Protein AF-A0A1G2TRJ8-F1 (afdb_monomer_lite)

Structure (mmCIF, N/CA/C/O backbone):
data_AF-A0A1G2TRJ8-F1
#
_entry.id   AF-A0A1G2TRJ8-F1
#
loop_
_atom_site.group_PDB
_atom_site.id
_atom_site.type_symbol
_atom_site.label_atom_id
_atom_site.label_alt_id
_atom_site.label_comp_id
_atom_site.label_asym_id
_atom_site.label_entity_id
_atom_site.label_seq_id
_atom_site.pdbx_PDB_ins_code
_atom_site.Cartn_x
_atom_site.Cartn_y
_atom_site.Cartn_z
_atom_site.occupancy
_atom_site.B_iso_or_equiv
_atom_site.auth_seq_id
_atom_site.auth_comp_id
_atom_site.auth_asym_id
_atom_site.auth_atom_id
_atom_site.pdbx_PDB_model_num
ATOM 1 N N . MET A 1 1 ? -21.421 -3.211 1.460 1.00 52.50 1 MET A N 1
ATOM 2 C CA . MET A 1 1 ? -20.520 -3.354 2.626 1.00 52.50 1 MET A CA 1
ATOM 3 C C . MET A 1 1 ? -19.338 -4.197 2.166 1.00 52.50 1 MET A C 1
ATOM 5 O O . MET A 1 1 ? -19.580 -5.298 1.696 1.00 52.50 1 MET A O 1
ATOM 9 N N . ILE A 1 2 ? -18.108 -3.675 2.148 1.00 62.84 2 ILE A N 1
ATOM 10 C CA . ILE A 1 2 ? -16.958 -4.465 1.666 1.00 62.84 2 ILE A CA 1
ATOM 11 C C . ILE A 1 2 ? -16.598 -5.504 2.727 1.00 62.84 2 ILE A C 1
ATOM 13 O O . ILE A 1 2 ? -16.490 -5.178 3.908 1.00 62.84 2 ILE A O 1
ATOM 17 N N . ASN A 1 3 ? -16.493 -6.761 2.301 1.00 82.75 3 ASN A N 1
ATOM 18 C CA . ASN A 1 3 ? -16.225 -7.892 3.175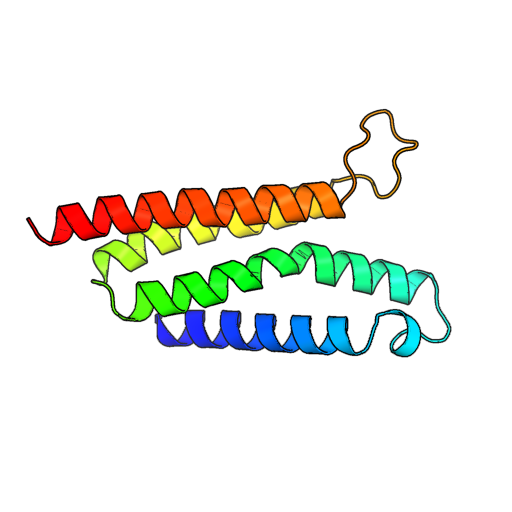 1.00 82.75 3 ASN A CA 1
ATOM 19 C C . ASN A 1 3 ? -14.726 -7.932 3.507 1.00 82.75 3 ASN A C 1
ATOM 21 O O . ASN A 1 3 ? -13.903 -7.980 2.590 1.00 82.75 3 ASN A O 1
ATOM 25 N N . LYS A 1 4 ? -14.373 -7.953 4.800 1.00 81.25 4 LYS A N 1
ATOM 26 C CA . LYS A 1 4 ? -12.977 -7.993 5.278 1.00 81.25 4 LYS A CA 1
ATOM 27 C C . LYS A 1 4 ? -12.166 -9.100 4.601 1.00 81.25 4 LYS A C 1
ATOM 29 O O . LYS A 1 4 ? -11.008 -8.891 4.254 1.00 81.25 4 LYS A O 1
ATOM 34 N N . LYS A 1 5 ? -12.809 -10.251 4.355 1.00 83.75 5 LYS A N 1
ATOM 35 C CA . LYS A 1 5 ? -12.217 -11.403 3.659 1.00 83.75 5 LYS A CA 1
ATOM 36 C C . LYS A 1 5 ? -11.756 -11.052 2.244 1.00 83.75 5 LYS A C 1
ATOM 38 O O . LYS A 1 5 ? -10.658 -11.423 1.856 1.00 83.75 5 LYS A O 1
ATOM 43 N N . ILE A 1 6 ? -12.566 -10.304 1.492 1.00 84.38 6 ILE A N 1
ATOM 44 C CA . ILE A 1 6 ? -12.249 -9.915 0.111 1.00 84.38 6 ILE A CA 1
ATOM 45 C C . ILE A 1 6 ? -11.061 -8.949 0.095 1.00 84.38 6 ILE A C 1
ATOM 47 O O . ILE A 1 6 ? -10.141 -9.128 -0.694 1.00 84.38 6 ILE A O 1
ATOM 51 N N . THR A 1 7 ? -11.033 -7.958 0.992 1.00 83.31 7 THR A N 1
ATOM 52 C CA . THR A 1 7 ? -9.899 -7.021 1.090 1.00 83.31 7 THR A CA 1
ATOM 53 C C . THR A 1 7 ? -8.598 -7.733 1.445 1.00 83.31 7 THR A C 1
ATOM 55 O O . THR A 1 7 ? -7.563 -7.441 0.846 1.00 83.31 7 THR A O 1
ATOM 58 N N . LEU A 1 8 ? -8.652 -8.690 2.371 1.00 86.56 8 LEU A N 1
ATOM 59 C CA . LEU A 1 8 ? -7.493 -9.479 2.778 1.00 86.56 8 LEU A CA 1
ATOM 60 C C . LEU A 1 8 ? -6.989 -10.373 1.642 1.00 86.56 8 LEU A C 1
ATOM 62 O O . LEU A 1 8 ? -5.794 -10.387 1.375 1.00 86.56 8 LEU A O 1
ATOM 66 N N . LEU A 1 9 ? -7.890 -11.057 0.930 1.00 86.81 9 LEU A N 1
ATOM 67 C CA . LEU A 1 9 ? -7.523 -11.890 -0.217 1.00 86.81 9 LEU A CA 1
ATOM 68 C C . LEU A 1 9 ? -6.901 -11.062 -1.342 1.00 86.81 9 LEU A C 1
ATOM 70 O O . LEU A 1 9 ? -5.830 -11.408 -1.825 1.00 86.81 9 LEU A O 1
ATOM 74 N N . ILE A 1 10 ? -7.530 -9.949 -1.729 1.00 86.38 10 ILE A N 1
ATOM 75 C CA . ILE A 1 10 ? -7.021 -9.094 -2.809 1.00 86.38 10 ILE A CA 1
ATOM 76 C C . ILE A 1 10 ? -5.654 -8.518 -2.434 1.00 86.38 10 ILE A C 1
ATOM 78 O O . ILE A 1 10 ? -4.709 -8.633 -3.209 1.00 86.38 10 ILE A O 1
ATOM 82 N N . SER A 1 11 ? -5.529 -7.923 -1.244 1.00 86.69 11 SER A N 1
ATOM 83 C CA . SER A 1 11 ? -4.253 -7.343 -0.809 1.00 86.69 11 SER A CA 1
ATOM 84 C C . SER A 1 11 ? -3.166 -8.405 -0.642 1.00 86.69 11 SER A C 1
ATOM 86 O O . SER A 1 11 ? -2.039 -8.170 -1.060 1.00 86.69 11 SER A O 1
ATOM 88 N N . GLY A 1 12 ? -3.495 -9.585 -0.110 1.00 86.38 12 GLY A N 1
ATOM 89 C CA . GLY A 1 12 ? -2.558 -10.698 0.037 1.00 86.38 12 GLY A CA 1
ATOM 90 C C . GLY A 1 12 ? -2.070 -11.252 -1.302 1.00 86.38 12 GLY A C 1
ATOM 91 O O . GLY A 1 12 ? -0.865 -11.378 -1.500 1.00 86.38 12 GLY A O 1
ATOM 92 N N . VAL A 1 13 ? -2.980 -11.527 -2.243 1.00 90.50 13 VAL A N 1
ATOM 93 C CA . VAL A 1 13 ? -2.627 -12.035 -3.581 1.00 90.50 13 VAL A CA 1
ATOM 94 C C . VAL A 1 13 ? -1.753 -11.033 -4.331 1.00 90.50 13 VAL A C 1
ATOM 96 O O . VAL A 1 13 ? -0.740 -11.427 -4.903 1.00 90.50 13 VAL A O 1
ATOM 99 N N . ILE A 1 14 ? -2.099 -9.741 -4.284 1.00 88.62 14 ILE A N 1
ATOM 100 C CA . ILE A 1 14 ? -1.285 -8.687 -4.904 1.00 88.62 14 ILE A CA 1
ATOM 101 C C . ILE A 1 14 ? 0.109 -8.657 -4.270 1.00 88.62 14 ILE A C 1
ATOM 103 O O . ILE A 1 14 ? 1.096 -8.676 -4.997 1.00 88.62 14 ILE A O 1
ATOM 107 N N . SER A 1 15 ? 0.218 -8.673 -2.940 1.00 88.38 15 SER A N 1
ATOM 108 C CA . SER A 1 15 ? 1.517 -8.672 -2.254 1.00 88.38 15 SER A CA 1
ATOM 109 C C . SER A 1 15 ? 2.388 -9.872 -2.616 1.00 88.38 15 SER A C 1
ATOM 111 O O . SER A 1 15 ? 3.578 -9.702 -2.868 1.00 88.38 15 SER A O 1
ATOM 113 N N . ILE A 1 16 ? 1.810 -11.076 -2.672 1.00 87.19 16 ILE A N 1
ATOM 114 C CA . ILE A 1 16 ? 2.538 -12.293 -3.056 1.00 87.19 16 ILE A CA 1
ATOM 115 C C . ILE A 1 16 ? 3.046 -12.162 -4.491 1.00 87.19 16 ILE A C 1
ATOM 117 O O . ILE A 1 16 ? 4.229 -12.371 -4.740 1.00 87.19 16 ILE A O 1
ATOM 121 N N . LEU A 1 17 ? 2.179 -11.745 -5.416 1.00 87.00 17 LEU A N 1
ATOM 122 C CA . LEU A 1 17 ? 2.539 -11.564 -6.819 1.00 87.00 17 LEU A CA 1
ATOM 123 C C . LEU A 1 17 ? 3.669 -10.534 -6.990 1.00 87.00 17 LEU A C 1
ATOM 125 O O . LEU A 1 17 ? 4.608 -10.772 -7.746 1.00 87.00 17 LEU A O 1
ATOM 129 N N . LEU A 1 18 ? 3.628 -9.426 -6.243 1.00 85.81 18 LEU A N 1
ATOM 130 C CA . LEU A 1 18 ? 4.699 -8.424 -6.240 1.00 85.81 18 LEU A CA 1
ATOM 131 C C . LEU A 1 18 ? 6.025 -8.991 -5.739 1.00 85.81 18 LEU A C 1
ATOM 133 O O . LEU A 1 18 ? 7.060 -8.739 -6.351 1.00 85.81 18 LEU A O 1
ATOM 137 N N . LEU A 1 19 ? 6.003 -9.750 -4.640 1.00 83.56 19 LEU A N 1
ATOM 138 C CA . LEU A 1 19 ? 7.203 -10.371 -4.082 1.00 83.56 19 LEU A CA 1
ATOM 139 C C . LEU A 1 19 ? 7.800 -11.394 -5.051 1.00 83.56 19 LEU A C 1
ATOM 141 O O . LEU A 1 19 ? 9.012 -11.399 -5.242 1.00 83.56 19 LEU A O 1
ATOM 145 N N . SER A 1 20 ? 6.965 -12.199 -5.714 1.00 84.12 20 SER A N 1
ATOM 146 C CA . SER A 1 20 ? 7.409 -13.157 -6.730 1.00 84.12 20 SER A CA 1
ATOM 147 C C . SER A 1 20 ? 8.064 -12.470 -7.929 1.00 84.12 20 SER A C 1
ATOM 149 O O . SER A 1 20 ? 9.144 -12.880 -8.345 1.00 84.12 20 SER A O 1
ATOM 151 N N . ILE A 1 21 ? 7.461 -11.400 -8.461 1.00 82.06 21 ILE A N 1
ATOM 152 C CA . ILE A 1 21 ? 8.036 -10.652 -9.593 1.00 82.06 21 ILE A CA 1
ATOM 153 C C . ILE A 1 21 ? 9.341 -9.959 -9.184 1.00 82.06 21 ILE A C 1
ATOM 155 O O . ILE A 1 21 ? 10.298 -9.946 -9.953 1.00 82.06 21 ILE A O 1
ATOM 159 N N . ASN A 1 22 ? 9.401 -9.402 -7.972 1.00 79.88 22 ASN A N 1
ATOM 160 C CA . ASN A 1 22 ? 10.614 -8.763 -7.466 1.00 79.88 22 ASN A CA 1
ATOM 161 C C . ASN A 1 22 ? 11.750 -9.782 -7.268 1.00 79.88 22 ASN A C 1
ATOM 163 O O . ASN A 1 22 ? 12.894 -9.495 -7.602 1.00 79.88 22 ASN A O 1
ATOM 167 N N . TYR A 1 23 ? 11.427 -10.991 -6.796 1.00 80.56 23 TYR A N 1
ATOM 168 C CA . TYR A 1 23 ? 12.392 -12.080 -6.630 1.00 80.56 23 TYR A CA 1
ATOM 169 C C . TYR A 1 23 ? 12.959 -12.584 -7.963 1.00 80.56 23 TYR A C 1
ATOM 171 O O . TYR A 1 23 ? 14.162 -12.792 -8.072 1.00 80.56 23 TYR A O 1
ATOM 179 N N . LEU A 1 24 ? 12.108 -12.742 -8.983 1.00 80.19 24 LEU A N 1
ATOM 180 C CA . LEU A 1 24 ? 12.529 -13.141 -10.333 1.00 80.19 24 LEU A CA 1
ATOM 181 C C . LEU A 1 24 ? 13.357 -12.056 -11.042 1.00 80.19 24 LEU A C 1
ATOM 183 O O . LEU A 1 24 ? 14.095 -12.346 -11.976 1.00 80.19 24 LEU A O 1
ATOM 187 N N . GLY A 1 25 ? 13.240 -10.803 -10.602 1.00 67.12 25 GLY A N 1
ATOM 188 C CA . GLY A 1 25 ? 13.928 -9.671 -11.200 1.00 67.12 25 GLY A CA 1
ATOM 189 C C . GLY A 1 25 ? 13.261 -9.181 -12.490 1.00 67.12 25 GLY A C 1
ATOM 190 O O . GLY A 1 25 ? 12.822 -9.934 -13.364 1.00 67.12 25 GLY A O 1
ATOM 191 N N . THR A 1 26 ? 13.214 -7.858 -12.648 1.00 65.62 26 THR A N 1
ATOM 192 C CA . THR A 1 26 ? 12.641 -7.205 -13.838 1.00 65.62 26 THR A CA 1
ATOM 193 C C . THR A 1 26 ? 13.449 -7.463 -15.113 1.00 65.62 26 THR A C 1
ATOM 195 O O . THR A 1 26 ? 12.933 -7.277 -16.210 1.00 65.62 26 THR A O 1
ATOM 198 N N . TYR A 1 27 ? 14.718 -7.862 -14.981 1.00 57.88 27 TYR A N 1
ATOM 199 C CA . TYR A 1 27 ? 15.622 -8.078 -16.111 1.00 57.88 27 TYR A CA 1
ATOM 200 C C . TYR A 1 27 ? 15.396 -9.438 -16.783 1.00 57.88 27 TYR A C 1
ATOM 202 O O . TYR A 1 27 ? 15.359 -9.513 -18.007 1.00 57.88 27 TYR A O 1
ATOM 210 N N . GLU A 1 28 ? 15.158 -10.496 -16.001 1.00 63.25 28 GLU A N 1
ATOM 211 C CA . GLU A 1 28 ? 14.847 -11.820 -16.558 1.00 63.25 28 GLU A CA 1
ATOM 212 C C . GLU A 1 28 ? 13.442 -11.869 -17.168 1.00 63.25 28 GLU A C 1
ATOM 214 O O . GLU A 1 28 ? 13.216 -12.521 -18.184 1.00 63.25 28 GLU A O 1
ATOM 219 N N . THR A 1 29 ? 12.501 -11.120 -16.587 1.00 64.19 29 THR A N 1
ATOM 220 C CA . THR A 1 29 ? 11.112 -11.048 -17.068 1.00 64.19 29 THR A CA 1
ATOM 221 C C . THR A 1 29 ? 10.933 -10.152 -18.300 1.00 64.19 29 THR A C 1
ATOM 223 O O . THR A 1 29 ? 10.052 -10.416 -19.116 1.00 64.19 29 THR A O 1
ATOM 226 N N . CYS A 1 30 ? 11.777 -9.130 -18.488 1.00 71.56 30 CYS A N 1
ATOM 227 C CA . CYS A 1 30 ? 11.777 -8.244 -19.660 1.00 71.56 30 CYS A CA 1
ATOM 228 C C . CYS A 1 30 ? 13.118 -8.332 -20.415 1.00 71.56 30 CYS A C 1
ATOM 230 O O . CYS A 1 30 ? 13.833 -7.341 -20.545 1.00 71.56 30 CYS A O 1
ATOM 232 N N . TYR A 1 31 ? 13.436 -9.511 -20.953 1.00 61.53 31 TYR A N 1
ATOM 233 C CA . TYR A 1 31 ? 14.730 -9.845 -21.572 1.00 61.53 31 TYR A CA 1
ATOM 234 C C . TYR A 1 31 ? 15.167 -8.937 -22.751 1.00 61.53 31 TYR A C 1
ATOM 236 O O . TYR A 1 31 ? 16.342 -8.923 -23.102 1.00 61.53 31 TYR A O 1
ATOM 244 N N . PHE A 1 32 ? 14.254 -8.184 -23.391 1.00 59.91 32 PHE A N 1
ATOM 245 C CA . PHE A 1 32 ? 14.535 -7.504 -24.675 1.00 59.91 32 PHE A CA 1
ATOM 246 C C . PHE A 1 32 ? 13.970 -6.085 -24.860 1.00 59.91 32 PHE A C 1
ATOM 248 O O . PHE A 1 32 ? 14.147 -5.498 -25.926 1.00 59.91 32 PHE A O 1
ATOM 255 N N . SER A 1 33 ? 13.281 -5.500 -23.875 1.00 74.44 33 SER A N 1
ATOM 256 C CA . SER A 1 33 ? 12.631 -4.192 -24.063 1.00 74.44 33 SER A CA 1
ATOM 257 C C . SER A 1 33 ? 12.834 -3.269 -22.870 1.00 74.44 33 SER A C 1
ATOM 259 O O . SER A 1 33 ? 12.280 -3.493 -21.793 1.00 74.44 33 SER A O 1
ATOM 261 N N . GLY A 1 34 ? 13.577 -2.179 -23.090 1.00 72.19 34 GLY A N 1
ATOM 262 C CA . GLY A 1 34 ? 13.733 -1.108 -22.102 1.00 72.19 34 GLY A CA 1
ATOM 263 C C . GLY A 1 34 ? 12.381 -0.542 -21.658 1.00 72.19 34 GLY A C 1
ATOM 264 O O . GLY A 1 34 ? 12.162 -0.335 -20.472 1.00 72.19 34 GLY A O 1
ATOM 265 N N . ILE A 1 35 ? 11.418 -0.414 -22.575 1.00 79.75 35 ILE A N 1
ATOM 266 C CA . ILE A 1 35 ? 10.059 0.059 -22.265 1.00 79.75 35 ILE A CA 1
ATOM 267 C C . ILE A 1 35 ? 9.322 -0.928 -21.342 1.00 79.75 35 ILE A C 1
ATOM 269 O O . ILE A 1 35 ? 8.661 -0.505 -20.394 1.00 79.75 35 ILE A O 1
ATOM 273 N N . CYS A 1 36 ? 9.462 -2.240 -21.573 1.00 81.44 36 CYS A N 1
ATOM 274 C CA . CYS A 1 36 ? 8.886 -3.278 -20.707 1.00 81.44 36 CYS A CA 1
ATOM 275 C C . CYS A 1 36 ? 9.416 -3.157 -19.276 1.00 81.44 36 CYS A C 1
ATOM 277 O O . CYS A 1 36 ? 8.630 -3.054 -18.332 1.00 81.44 36 CYS A O 1
ATOM 279 N N . ALA A 1 37 ? 10.743 -3.090 -19.124 1.00 77.62 37 ALA A N 1
ATOM 280 C CA . ALA A 1 37 ? 11.383 -2.966 -17.818 1.00 77.62 37 ALA A CA 1
ATOM 281 C C . ALA A 1 37 ? 10.930 -1.692 -17.085 1.00 77.62 37 ALA A C 1
ATOM 283 O O . ALA A 1 37 ? 10.686 -1.705 -15.880 1.00 77.62 37 ALA A O 1
ATOM 284 N N . GLU A 1 38 ? 10.748 -0.593 -17.816 1.00 77.19 38 GLU A N 1
ATOM 285 C CA . GLU A 1 38 ? 10.307 0.685 -17.267 1.00 77.19 38 GLU A CA 1
ATOM 286 C C . GLU A 1 38 ? 8.840 0.710 -16.813 1.00 77.19 38 GLU A C 1
ATOM 288 O O . GLU A 1 38 ? 8.529 1.257 -15.746 1.00 77.19 38 GLU A O 1
ATOM 293 N N . ILE A 1 39 ? 7.936 0.134 -17.609 1.00 81.56 39 ILE A N 1
ATOM 294 C CA . ILE A 1 39 ? 6.517 0.006 -17.257 1.00 81.56 39 ILE A CA 1
ATOM 295 C C . ILE A 1 39 ? 6.385 -0.909 -16.043 1.00 81.56 39 ILE A C 1
ATOM 297 O O . ILE A 1 39 ? 5.739 -0.536 -15.061 1.00 81.56 39 ILE A O 1
ATOM 301 N N . LEU A 1 40 ? 7.056 -2.063 -16.069 1.00 83.31 40 LEU A N 1
ATOM 302 C CA . LEU A 1 40 ? 7.027 -3.028 -14.978 1.00 83.31 40 LEU A CA 1
ATOM 303 C C . LEU A 1 40 ?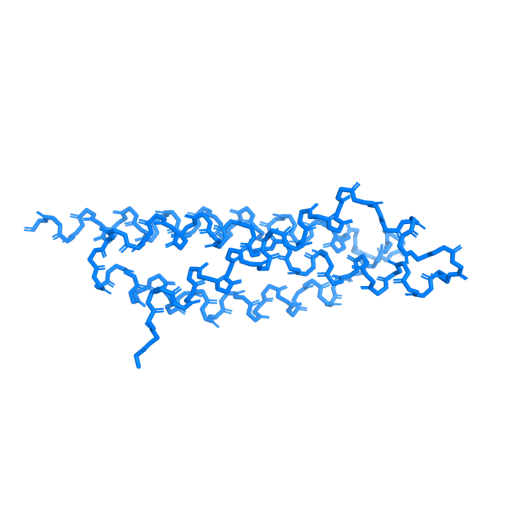 7.582 -2.422 -13.683 1.00 83.31 40 LEU A C 1
ATOM 305 O O . LEU A 1 40 ? 6.935 -2.508 -12.642 1.00 83.31 40 LEU A O 1
ATOM 309 N N . ALA A 1 41 ? 8.714 -1.713 -13.744 1.00 78.81 41 ALA A N 1
ATOM 310 C CA . ALA A 1 41 ? 9.271 -1.014 -12.587 1.00 78.81 41 ALA A CA 1
ATOM 311 C C . ALA A 1 41 ? 8.319 0.058 -12.031 1.00 78.81 41 ALA A C 1
ATOM 313 O O . ALA A 1 41 ? 8.223 0.231 -10.815 1.00 78.81 41 ALA A O 1
ATOM 314 N N . THR A 1 42 ? 7.592 0.770 -12.899 1.00 81.69 42 THR A N 1
ATOM 315 C CA . THR A 1 42 ? 6.598 1.761 -12.464 1.00 81.69 42 THR A CA 1
ATOM 316 C C . THR A 1 42 ? 5.427 1.083 -11.753 1.00 81.69 42 THR A C 1
ATOM 318 O O . THR A 1 42 ? 5.072 1.496 -10.652 1.00 81.69 42 THR A O 1
ATOM 321 N N . ILE A 1 43 ? 4.883 0.005 -12.325 1.00 83.62 43 ILE A N 1
ATOM 322 C CA . ILE A 1 43 ? 3.789 -0.776 -11.730 1.00 83.62 43 ILE A CA 1
ATOM 323 C C . ILE A 1 43 ? 4.202 -1.335 -10.364 1.00 83.62 43 ILE A C 1
ATOM 325 O O . ILE A 1 43 ? 3.480 -1.152 -9.385 1.00 83.62 43 ILE A O 1
ATOM 329 N N . LEU A 1 44 ? 5.383 -1.954 -10.271 1.00 84.06 44 LEU A N 1
ATOM 330 C CA . LEU A 1 44 ? 5.903 -2.512 -9.021 1.00 84.06 44 LEU A CA 1
ATOM 331 C C . LEU A 1 44 ? 6.044 -1.441 -7.933 1.00 84.06 44 LEU A C 1
ATOM 333 O O . LEU A 1 44 ? 5.616 -1.651 -6.798 1.00 84.06 44 LEU A O 1
ATOM 337 N N . ARG A 1 45 ? 6.587 -0.265 -8.278 1.00 83.56 45 ARG A N 1
ATOM 338 C CA . ARG A 1 45 ? 6.717 0.860 -7.339 1.00 83.56 45 ARG A CA 1
ATOM 339 C C . ARG A 1 45 ? 5.357 1.387 -6.894 1.00 83.56 45 ARG A C 1
ATOM 341 O O . ARG A 1 45 ? 5.182 1.662 -5.713 1.00 83.56 45 ARG A O 1
ATOM 348 N N . THR A 1 46 ? 4.388 1.515 -7.794 1.00 84.38 46 THR A N 1
ATOM 349 C CA . THR A 1 46 ? 3.035 1.976 -7.449 1.00 84.38 46 THR A CA 1
ATOM 350 C C . THR A 1 46 ? 2.307 0.988 -6.539 1.00 84.38 46 THR A C 1
ATOM 352 O O . THR A 1 46 ? 1.600 1.396 -5.618 1.00 84.38 46 THR A O 1
ATOM 355 N N . LEU A 1 47 ? 2.492 -0.311 -6.766 1.00 86.06 47 LEU A N 1
ATOM 356 C CA . LEU A 1 47 ? 1.810 -1.359 -6.014 1.00 86.06 47 LEU A CA 1
ATOM 357 C C . LEU A 1 47 ? 2.501 -1.722 -4.691 1.00 86.06 47 LEU A C 1
ATOM 359 O O . LEU A 1 47 ? 1.934 -2.468 -3.897 1.00 86.06 47 LEU A O 1
ATOM 363 N N . TYR A 1 48 ? 3.672 -1.162 -4.388 1.00 83.50 48 TYR A N 1
ATOM 364 C CA . TYR A 1 48 ? 4.414 -1.464 -3.159 1.00 83.50 48 T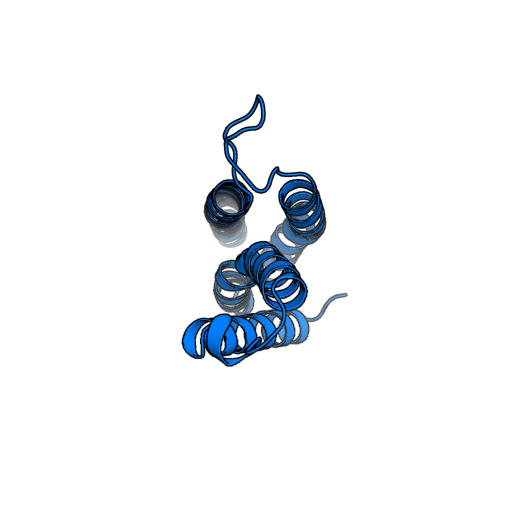YR A CA 1
ATOM 365 C C . TYR A 1 48 ? 3.610 -1.196 -1.872 1.00 83.50 48 TYR A C 1
ATOM 367 O O . TYR A 1 48 ? 3.759 -1.909 -0.880 1.00 83.50 48 TYR A O 1
ATOM 375 N N . ILE A 1 49 ? 2.677 -0.236 -1.909 1.00 85.00 49 ILE A N 1
ATOM 376 C CA . ILE A 1 49 ? 1.765 0.075 -0.798 1.00 85.00 49 ILE A CA 1
ATOM 377 C C . ILE A 1 49 ? 0.827 -1.090 -0.427 1.00 85.00 49 ILE A C 1
ATOM 379 O O . ILE A 1 49 ? 0.306 -1.138 0.688 1.00 85.00 49 ILE A O 1
ATOM 383 N N . PHE A 1 50 ? 0.629 -2.064 -1.321 1.00 85.94 50 PHE A N 1
ATOM 384 C CA . PHE A 1 50 ? -0.196 -3.237 -1.034 1.00 85.94 50 PHE A CA 1
ATOM 385 C C . PHE A 1 50 ? 0.457 -4.192 -0.025 1.00 85.94 50 PHE A C 1
ATOM 387 O O . PHE A 1 50 ? -0.263 -4.868 0.711 1.00 85.94 50 PHE A O 1
ATOM 394 N N . ILE A 1 51 ? 1.789 -4.176 0.106 1.00 85.69 51 ILE A N 1
ATOM 395 C CA . ILE A 1 51 ? 2.510 -4.978 1.105 1.00 85.69 51 ILE A CA 1
ATOM 396 C C . ILE A 1 51 ? 2.082 -4.589 2.531 1.00 85.69 51 ILE A C 1
ATOM 398 O O . ILE A 1 51 ? 1.484 -5.429 3.213 1.00 85.69 51 ILE A O 1
ATOM 402 N N . PRO A 1 52 ? 2.275 -3.337 3.002 1.00 85.31 52 PRO A N 1
ATOM 403 C CA . PRO A 1 52 ? 1.804 -2.939 4.327 1.00 85.31 52 PRO A CA 1
ATOM 404 C C . PRO A 1 52 ? 0.276 -3.003 4.445 1.00 85.31 52 PRO A C 1
ATOM 406 O O . PRO A 1 52 ? -0.234 -3.332 5.516 1.00 85.31 52 PRO A O 1
ATOM 409 N N . LEU A 1 53 ? -0.470 -2.765 3.358 1.00 88.25 53 LEU A N 1
ATOM 410 C CA . LEU A 1 53 ? -1.927 -2.932 3.342 1.00 88.25 53 LEU A CA 1
ATOM 411 C C . LEU A 1 53 ? -2.345 -4.365 3.685 1.00 88.25 53 LEU A C 1
ATOM 413 O O . LEU A 1 53 ? -3.284 -4.543 4.455 1.00 88.25 53 LEU A O 1
ATOM 417 N N . SER A 1 54 ? -1.657 -5.376 3.150 1.00 88.06 54 SER A N 1
ATOM 418 C CA . SER A 1 54 ? -1.973 -6.783 3.415 1.00 88.06 54 SER A CA 1
ATOM 419 C C . SER A 1 54 ? -1.745 -7.159 4.881 1.00 88.06 54 SER A C 1
ATOM 421 O O . SER A 1 54 ? -2.618 -7.764 5.505 1.00 88.06 54 SER A O 1
ATOM 423 N N . ILE A 1 55 ? -0.642 -6.691 5.475 1.00 87.50 55 ILE A N 1
ATOM 424 C CA . ILE A 1 55 ? -0.322 -6.898 6.896 1.00 87.50 55 ILE A CA 1
ATOM 425 C C . ILE A 1 55 ? -1.372 -6.219 7.786 1.00 87.50 55 ILE A C 1
ATOM 427 O O . ILE A 1 55 ? -1.915 -6.831 8.705 1.00 87.50 55 ILE A O 1
ATOM 431 N N . LEU A 1 56 ? -1.714 -4.962 7.495 1.00 88.00 56 LEU A N 1
ATOM 432 C CA . LEU A 1 56 ? -2.715 -4.211 8.257 1.00 88.00 56 LEU A CA 1
ATOM 433 C C . LEU A 1 56 ? -4.136 -4.757 8.055 1.00 88.00 56 LEU A C 1
ATOM 435 O O . LEU A 1 56 ? -4.948 -4.730 8.982 1.00 88.00 56 LEU A O 1
ATOM 439 N N . SER A 1 57 ? -4.442 -5.299 6.874 1.00 86.00 57 SER A N 1
ATOM 440 C CA . SER A 1 57 ? -5.705 -5.991 6.615 1.00 86.00 57 SER A CA 1
ATOM 441 C C . SER A 1 57 ? -5.807 -7.282 7.425 1.00 86.00 57 SER A C 1
ATOM 443 O O . SER A 1 57 ? -6.892 -7.599 7.906 1.00 86.00 57 SER A O 1
ATOM 445 N N . LEU A 1 58 ? -4.701 -8.013 7.604 1.00 86.94 58 LEU A N 1
ATOM 446 C CA . LEU A 1 58 ? -4.638 -9.187 8.476 1.00 86.94 58 LEU A CA 1
ATOM 447 C C . LEU A 1 58 ? -4.856 -8.792 9.943 1.00 86.94 58 LEU A C 1
ATOM 449 O O . LEU A 1 58 ? -5.660 -9.404 10.641 1.00 86.94 58 LEU A O 1
ATOM 453 N N . LEU A 1 59 ? -4.208 -7.713 10.389 1.00 85.31 59 LEU A N 1
ATOM 454 C CA . LEU A 1 59 ? -4.344 -7.199 11.752 1.00 85.31 59 LEU A CA 1
ATOM 455 C C . LEU A 1 59 ? -5.780 -6.737 12.058 1.00 85.31 59 LEU A C 1
ATOM 457 O O . LEU A 1 59 ? -6.336 -7.053 13.109 1.00 85.31 59 LEU A O 1
ATOM 461 N N . THR A 1 60 ? -6.404 -6.007 11.132 1.00 84.00 60 THR A N 1
ATOM 462 C CA . THR A 1 60 ? -7.768 -5.473 11.296 1.00 84.00 60 THR A CA 1
ATOM 463 C C . THR A 1 60 ? -8.864 -6.515 11.073 1.00 84.00 60 THR A C 1
ATOM 465 O O . THR A 1 60 ? -10.016 -6.267 11.440 1.00 84.00 60 THR A O 1
ATOM 468 N N . TYR A 1 61 ? -8.533 -7.691 10.527 1.00 82.31 61 TYR A N 1
ATOM 469 C CA . TYR A 1 61 ? -9.482 -8.789 10.334 1.00 82.31 61 TYR A CA 1
ATOM 470 C C . TYR A 1 61 ? -10.103 -9.246 11.662 1.00 82.31 61 TYR A C 1
ATOM 472 O O . TYR A 1 61 ? -11.325 -9.371 11.755 1.00 82.31 61 TYR A O 1
ATOM 480 N N . ASN A 1 62 ? -9.274 -9.381 12.703 1.00 81.75 62 ASN A N 1
ATOM 481 C CA . ASN A 1 62 ? -9.689 -9.793 14.048 1.00 81.75 62 ASN A CA 1
ATOM 482 C C . ASN A 1 62 ? -10.255 -8.644 14.905 1.00 81.75 62 ASN A C 1
ATOM 484 O O . ASN A 1 62 ? -10.597 -8.851 16.067 1.00 81.75 62 ASN A O 1
ATOM 488 N N . MET A 1 63 ? -10.345 -7.424 14.369 1.00 82.75 63 MET A N 1
ATOM 489 C CA . MET A 1 63 ? -10.828 -6.253 15.107 1.00 82.75 63 MET A CA 1
ATOM 490 C C . MET A 1 63 ? -12.319 -5.995 14.888 1.00 82.75 63 MET A C 1
ATO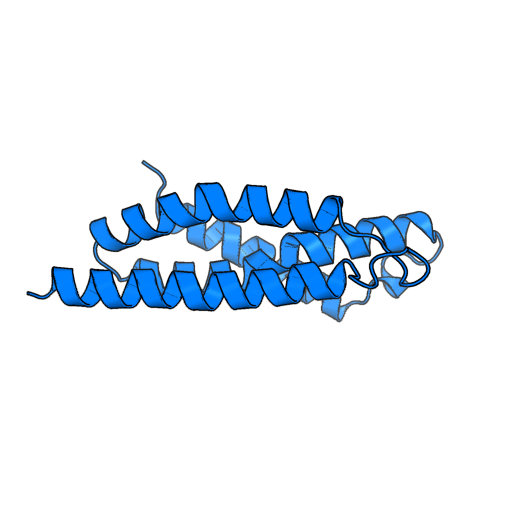M 492 O O . MET A 1 63 ? -12.903 -6.404 13.879 1.00 82.75 63 MET A O 1
ATOM 496 N N . ALA A 1 64 ? -12.925 -5.243 15.812 1.00 84.56 64 ALA A N 1
ATOM 497 C CA . ALA A 1 64 ? -14.320 -4.827 15.724 1.00 84.56 64 ALA A CA 1
ATOM 498 C C . ALA A 1 64 ? -14.619 -4.123 14.386 1.00 84.56 64 ALA A C 1
ATOM 500 O O . ALA A 1 64 ? -13.819 -3.330 13.880 1.00 84.56 64 ALA A O 1
ATOM 501 N N . ASP A 1 65 ? -15.802 -4.372 13.817 1.00 84.3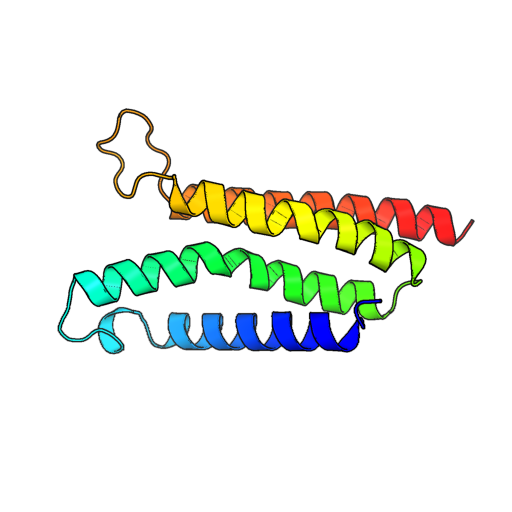1 65 ASP A N 1
ATOM 502 C CA . ASP A 1 65 ? -16.198 -3.838 12.503 1.00 84.31 65 ASP A CA 1
ATOM 503 C C . ASP A 1 65 ? -16.155 -2.310 12.422 1.00 84.31 65 ASP A C 1
ATOM 505 O O . ASP A 1 65 ? -15.966 -1.740 11.347 1.00 84.31 65 ASP A O 1
ATOM 509 N N . GLN A 1 66 ? -16.331 -1.626 13.552 1.00 84.44 66 GLN A N 1
ATOM 510 C CA . GLN A 1 66 ? -16.223 -0.171 13.627 1.00 84.44 66 GLN A CA 1
ATOM 511 C C . GLN A 1 66 ? -14.797 0.316 13.330 1.00 84.44 66 GLN A C 1
ATOM 513 O O . GLN A 1 66 ? -14.633 1.228 12.519 1.00 84.44 66 GLN A O 1
ATOM 518 N N . VAL A 1 67 ? -13.776 -0.330 13.908 1.00 85.62 67 VAL A N 1
ATOM 519 C CA . VAL A 1 67 ? -12.358 0.005 13.681 1.00 85.62 67 VAL A CA 1
ATOM 520 C C . VAL A 1 67 ? -12.002 -0.219 12.214 1.00 85.62 67 VAL A C 1
ATOM 522 O O . VAL A 1 67 ? -11.486 0.686 11.557 1.00 85.62 67 VAL A O 1
ATOM 525 N N . TYR A 1 68 ? -12.376 -1.381 11.668 1.00 87.38 68 TYR A N 1
ATOM 526 C CA . TYR A 1 68 ? -12.142 -1.704 10.261 1.00 87.38 68 TYR A CA 1
ATOM 527 C C . TYR A 1 68 ? -12.822 -0.705 9.317 1.00 87.38 68 TYR A C 1
ATOM 529 O O . TYR A 1 68 ? -12.198 -0.248 8.368 1.00 87.38 68 TYR A O 1
ATOM 537 N N . ARG A 1 69 ? -14.075 -0.302 9.574 1.00 88.00 69 ARG A N 1
ATOM 538 C CA . ARG A 1 69 ? -14.782 0.669 8.718 1.00 88.00 69 ARG A CA 1
ATOM 539 C C . ARG A 1 69 ? -14.103 2.037 8.680 1.00 88.00 69 ARG A C 1
ATOM 541 O O . ARG A 1 69 ? -14.062 2.653 7.616 1.00 88.00 69 ARG A O 1
ATOM 548 N N . ILE A 1 70 ? -13.594 2.520 9.812 1.00 89.31 70 ILE A N 1
ATOM 549 C CA . ILE A 1 70 ? -12.893 3.811 9.888 1.00 89.31 70 ILE A CA 1
ATOM 550 C C . ILE A 1 70 ? -11.562 3.726 9.140 1.00 89.31 70 ILE A C 1
ATOM 552 O O . ILE A 1 70 ? -11.290 4.556 8.275 1.00 89.31 70 ILE A O 1
ATOM 556 N N . TRP A 1 71 ? -10.781 2.682 9.412 1.00 91.50 71 TRP A N 1
ATOM 557 C CA . TRP A 1 71 ? -9.525 2.426 8.713 1.00 91.50 71 TRP A CA 1
ATOM 558 C C . TRP A 1 71 ? -9.735 2.253 7.197 1.00 91.50 71 TRP A C 1
ATOM 560 O O . TRP A 1 71 ? -9.023 2.846 6.392 1.00 91.50 71 TRP A O 1
ATOM 570 N N . PHE A 1 72 ? -10.785 1.547 6.777 1.00 89.00 72 PHE A N 1
ATOM 571 C CA . PHE A 1 72 ? -11.097 1.337 5.364 1.00 89.00 72 PHE A CA 1
ATOM 572 C C . PHE A 1 72 ? -11.473 2.634 4.626 1.00 89.00 72 PHE A C 1
ATOM 574 O O . PHE A 1 72 ? -11.110 2.813 3.462 1.00 89.00 72 PHE A O 1
ATOM 581 N N . LYS A 1 73 ? -12.169 3.572 5.287 1.00 91.25 73 LYS A N 1
ATOM 582 C CA . LYS A 1 73 ? -12.440 4.905 4.713 1.00 91.25 73 LYS A CA 1
ATOM 583 C C . LYS A 1 73 ? -11.145 5.669 4.431 1.00 91.25 73 LYS A C 1
ATOM 585 O O . LYS A 1 73 ? -11.044 6.300 3.384 1.00 91.25 73 LYS A O 1
ATOM 590 N N . PHE A 1 74 ? -10.170 5.575 5.335 1.00 91.88 74 PHE A N 1
ATOM 591 C CA . PHE A 1 74 ? -8.848 6.170 5.148 1.00 91.88 74 PHE A CA 1
ATOM 592 C C . PHE A 1 74 ? -8.133 5.571 3.929 1.00 91.88 74 PHE A C 1
ATOM 594 O O . PHE A 1 74 ? -7.737 6.310 3.031 1.00 91.88 74 PHE A O 1
ATOM 601 N N . ILE A 1 75 ? -8.062 4.240 3.829 1.00 91.06 75 ILE A N 1
ATOM 602 C CA . ILE A 1 75 ? -7.425 3.549 2.693 1.00 91.06 75 ILE A CA 1
ATOM 603 C C . ILE A 1 75 ? -8.039 3.955 1.358 1.00 91.06 75 ILE A C 1
ATOM 605 O O . ILE A 1 75 ? -7.318 4.197 0.392 1.00 91.06 75 ILE A O 1
ATOM 609 N N . ARG A 1 76 ? -9.376 4.023 1.297 1.00 90.19 76 ARG A N 1
ATOM 610 C CA . ARG A 1 76 ? -10.110 4.354 0.071 1.00 90.19 76 ARG A CA 1
ATOM 611 C C . ARG A 1 76 ? -9.683 5.704 -0.513 1.00 90.19 76 ARG A C 1
ATOM 613 O O . ARG A 1 76 ? -9.766 5.870 -1.723 1.00 90.19 76 ARG A O 1
ATOM 620 N N . ILE A 1 77 ? -9.238 6.638 0.323 1.00 92.44 77 ILE A N 1
ATOM 621 C CA . ILE A 1 77 ? -8.736 7.949 -0.102 1.00 92.44 77 ILE A CA 1
ATOM 622 C C . ILE A 1 77 ? -7.214 7.902 -0.310 1.00 92.44 77 ILE A C 1
ATOM 624 O O . ILE A 1 77 ? -6.705 8.435 -1.293 1.00 92.44 77 ILE A O 1
ATOM 628 N N . TRP A 1 78 ? -6.486 7.224 0.581 1.00 91.25 78 TRP A N 1
ATOM 629 C CA . TRP A 1 78 ? -5.024 7.207 0.578 1.00 91.25 78 TRP A CA 1
ATOM 630 C C . TRP A 1 78 ? -4.412 6.434 -0.596 1.00 91.25 78 TRP A C 1
ATOM 632 O O . TRP A 1 78 ? -3.396 6.859 -1.145 1.00 91.25 78 TRP A O 1
ATOM 642 N N . ILE A 1 79 ? -5.018 5.314 -1.011 1.00 88.69 79 ILE A N 1
ATOM 643 C CA . ILE A 1 79 ? -4.502 4.508 -2.128 1.00 88.69 79 ILE A CA 1
ATOM 644 C C . ILE A 1 79 ? -4.541 5.298 -3.445 1.00 88.69 79 ILE A C 1
ATOM 646 O O . ILE A 1 79 ? -3.480 5.439 -4.053 1.00 88.69 79 ILE A O 1
ATOM 650 N N . PRO A 1 80 ? -5.685 5.866 -3.887 1.00 89.62 80 PRO A N 1
ATOM 651 C CA . PRO A 1 80 ? -5.720 6.686 -5.099 1.00 89.62 80 PRO A CA 1
ATOM 652 C C . PRO A 1 80 ? -4.749 7.867 -5.046 1.00 89.62 80 PRO A C 1
ATOM 654 O O . PRO A 1 80 ? -4.063 8.134 -6.029 1.00 89.62 80 PRO A O 1
ATOM 657 N N . LEU A 1 81 ? -4.644 8.527 -3.886 1.00 91.38 81 LEU A N 1
ATOM 658 C CA . LEU A 1 81 ? -3.714 9.635 -3.676 1.00 91.38 81 LEU A CA 1
ATOM 659 C C . LEU A 1 81 ? -2.257 9.195 -3.869 1.00 91.38 81 LEU A C 1
ATOM 661 O O . LEU A 1 81 ? -1.490 9.863 -4.557 1.00 91.38 81 LEU A O 1
ATOM 665 N N . THR A 1 82 ? -1.882 8.047 -3.302 1.00 88.69 82 THR A N 1
ATOM 666 C CA . THR A 1 82 ? -0.519 7.515 -3.424 1.00 88.69 82 THR A CA 1
ATOM 667 C C . THR A 1 82 ? -0.214 7.118 -4.866 1.00 88.69 82 THR A C 1
ATOM 669 O O . THR A 1 82 ? 0.844 7.465 -5.385 1.00 88.69 82 THR A O 1
ATOM 672 N N . ILE A 1 83 ? -1.150 6.440 -5.540 1.00 88.12 83 ILE A N 1
ATOM 673 C CA . ILE A 1 83 ? -1.009 6.066 -6.953 1.00 88.12 83 ILE A CA 1
ATOM 674 C C . ILE A 1 83 ? -0.781 7.316 -7.806 1.00 88.12 83 ILE A C 1
ATOM 676 O O . ILE A 1 83 ? 0.159 7.354 -8.598 1.00 88.12 83 ILE A O 1
ATOM 680 N N . PHE A 1 84 ? -1.597 8.350 -7.604 1.00 89.81 84 PHE A N 1
ATOM 681 C CA . PHE A 1 84 ? -1.493 9.610 -8.331 1.00 89.81 84 PHE A CA 1
ATOM 682 C C . PHE A 1 84 ? -0.118 10.272 -8.155 1.00 89.81 84 PHE A C 1
ATOM 684 O O . PHE A 1 84 ? 0.521 10.642 -9.139 1.00 89.81 84 PHE A O 1
ATOM 691 N N . LEU A 1 85 ? 0.384 10.352 -6.920 1.00 87.69 85 LEU A N 1
ATOM 692 C CA . LEU A 1 85 ? 1.678 10.974 -6.627 1.00 87.69 85 LEU A CA 1
ATOM 693 C C . LEU A 1 85 ? 2.867 10.179 -7.177 1.00 87.69 85 LEU A C 1
ATOM 695 O O . LEU A 1 85 ? 3.802 10.770 -7.717 1.00 87.69 85 LEU A O 1
ATOM 699 N N . VAL A 1 86 ? 2.830 8.845 -7.102 1.00 86.75 86 VAL A N 1
ATOM 700 C CA . VAL A 1 86 ? 3.886 7.998 -7.682 1.00 86.75 86 VAL A CA 1
ATOM 701 C C . VAL A 1 86 ? 3.909 8.125 -9.209 1.00 86.75 86 VAL A C 1
ATOM 703 O O . VAL A 1 86 ? 4.985 8.176 -9.807 1.00 86.75 86 VAL A O 1
ATOM 706 N N . VAL A 1 87 ? 2.746 8.228 -9.858 1.00 85.81 87 VAL A N 1
ATOM 707 C CA . VAL A 1 87 ? 2.665 8.429 -11.313 1.00 85.81 87 VAL A CA 1
ATOM 708 C C . VAL A 1 87 ? 3.215 9.798 -11.723 1.00 85.81 87 VAL A C 1
ATOM 710 O O . VAL A 1 87 ? 3.961 9.863 -12.701 1.00 85.81 87 VAL A O 1
ATOM 713 N N . LEU A 1 88 ? 2.907 10.855 -10.961 1.00 85.94 88 LEU A N 1
ATOM 714 C CA . LEU A 1 88 ? 3.349 12.228 -11.233 1.00 85.94 88 LEU A CA 1
ATOM 715 C C . LEU A 1 88 ? 4.852 12.446 -10.980 1.00 85.94 88 LEU A C 1
ATOM 717 O O . LEU A 1 88 ? 5.454 13.346 -11.560 1.00 85.94 88 LEU A O 1
ATOM 721 N N . SER A 1 89 ? 5.462 11.642 -10.108 1.00 84.00 89 SER A N 1
ATOM 722 C CA . SER A 1 89 ? 6.861 11.833 -9.716 1.00 84.00 89 SER A CA 1
ATOM 723 C C . SER A 1 89 ? 7.866 11.575 -10.856 1.00 84.00 89 SER A C 1
ATOM 725 O O . SER A 1 89 ? 7.672 10.662 -11.668 1.00 84.00 89 SER A O 1
ATOM 727 N N . PRO A 1 90 ? 8.953 12.364 -10.951 1.00 76.25 90 PRO A N 1
ATOM 728 C CA . PRO A 1 90 ? 9.952 12.206 -11.998 1.00 76.25 90 PRO A CA 1
ATOM 729 C C . PRO A 1 90 ? 10.778 10.927 -11.819 1.00 76.25 90 PRO A C 1
ATOM 731 O O . PRO A 1 90 ? 10.898 10.338 -10.741 1.00 76.25 90 PRO A O 1
ATOM 734 N N . LYS A 1 91 ? 11.334 10.460 -12.937 1.00 66.06 91 LYS A N 1
ATOM 735 C CA . LYS A 1 91 ? 12.045 9.180 -13.016 1.00 66.06 91 LYS A CA 1
ATOM 736 C C . LYS A 1 91 ? 13.540 9.287 -12.717 1.00 66.06 91 LYS A C 1
ATOM 738 O O . LYS A 1 91 ? 14.115 8.317 -12.239 1.00 66.06 91 LYS A O 1
ATOM 743 N N . TYR A 1 92 ? 14.125 10.451 -12.989 1.00 64.38 92 TYR A N 1
ATOM 744 C CA . TYR A 1 92 ? 15.546 10.742 -12.838 1.00 64.38 92 TYR A CA 1
ATOM 745 C C . TYR A 1 92 ? 15.734 12.060 -12.087 1.00 64.38 92 TYR A C 1
ATOM 747 O O . TYR A 1 92 ? 14.950 12.996 -12.261 1.00 64.38 92 TYR A O 1
ATOM 755 N N . SER A 1 93 ? 16.804 12.142 -11.300 1.00 63.66 93 SER A N 1
ATOM 756 C CA . SER A 1 93 ? 17.181 13.300 -10.482 1.00 63.66 93 SER A CA 1
ATOM 757 C C . SER A 1 93 ? 17.631 14.538 -11.275 1.00 63.66 93 SER A C 1
ATOM 759 O O . SER A 1 93 ? 17.835 15.586 -10.675 1.00 63.66 93 SER A O 1
ATOM 761 N N . ASN A 1 94 ? 17.714 14.467 -12.611 1.00 62.59 94 ASN A N 1
ATOM 762 C CA . ASN A 1 94 ? 18.025 15.617 -13.477 1.00 62.59 94 ASN A CA 1
ATOM 763 C C . ASN A 1 94 ? 16.857 16.613 -13.652 1.00 62.59 94 ASN A C 1
ATOM 765 O O . ASN A 1 94 ? 16.979 17.581 -14.399 1.00 62.59 94 ASN A O 1
ATOM 769 N N . SER A 1 95 ? 15.714 16.389 -13.001 1.00 59.00 95 SER A N 1
ATOM 770 C CA . SER A 1 95 ? 14.656 17.398 -12.871 1.00 59.00 95 SER A CA 1
ATOM 771 C C . SER A 1 95 ? 14.907 18.300 -11.661 1.00 59.00 95 SER A C 1
ATOM 773 O O . SER A 1 95 ? 15.494 17.872 -10.677 1.00 59.00 95 SER A O 1
ATOM 775 N N . LEU A 1 96 ? 14.388 19.532 -11.703 1.00 61.22 96 LEU A N 1
ATOM 776 C CA . LEU A 1 96 ? 14.488 20.562 -10.648 1.00 61.22 96 LEU A CA 1
ATOM 777 C C . LEU A 1 96 ? 14.035 20.106 -9.241 1.00 61.22 96 LEU A C 1
ATOM 779 O O . LEU A 1 96 ? 14.229 20.820 -8.262 1.00 61.22 96 LEU A O 1
ATOM 783 N N . ILE A 1 97 ? 13.420 18.927 -9.142 1.00 58.22 97 ILE A N 1
ATOM 784 C CA . ILE A 1 97 ? 12.962 18.288 -7.916 1.00 58.22 97 ILE A CA 1
ATOM 785 C C . ILE A 1 97 ? 13.578 16.875 -7.892 1.00 58.22 97 ILE A C 1
ATOM 787 O O . ILE A 1 97 ? 13.112 16.009 -8.640 1.00 58.22 97 ILE A O 1
ATOM 791 N N . PRO A 1 98 ? 14.598 16.603 -7.055 1.00 64.88 98 PRO A N 1
ATOM 792 C CA . PRO A 1 98 ? 15.285 15.311 -6.989 1.00 64.88 98 PRO A CA 1
ATOM 793 C C . PRO A 1 98 ? 14.470 14.282 -6.185 1.00 64.88 98 PRO A C 1
ATOM 795 O O . PRO A 1 98 ? 14.963 13.646 -5.257 1.00 64.88 98 PRO A O 1
ATOM 798 N N . ILE A 1 99 ? 13.182 14.144 -6.504 1.00 69.81 99 ILE A N 1
ATOM 799 C CA . ILE A 1 99 ? 12.280 13.198 -5.850 1.00 69.81 99 ILE A CA 1
ATOM 800 C C . ILE A 1 99 ? 11.964 12.085 -6.845 1.00 69.81 99 ILE A C 1
ATOM 802 O O . ILE A 1 99 ? 11.088 12.210 -7.697 1.00 69.81 99 ILE A O 1
ATOM 806 N N . GLU A 1 100 ? 12.686 10.979 -6.728 1.00 80.38 100 GLU A N 1
ATOM 807 C CA . GLU A 1 100 ? 12.484 9.812 -7.581 1.00 80.38 100 GLU A CA 1
ATOM 808 C C . GLU A 1 100 ? 11.207 9.043 -7.214 1.00 80.38 100 GLU A C 1
ATOM 810 O O . GLU A 1 100 ? 10.829 8.952 -6.041 1.00 80.38 100 GLU A O 1
ATOM 815 N N . LYS A 1 101 ? 10.585 8.386 -8.207 1.00 80.81 101 LYS A N 1
ATOM 816 C CA . LYS A 1 101 ? 9.394 7.532 -7.999 1.00 80.81 101 LYS A CA 1
ATOM 817 C C . LYS A 1 101 ? 9.545 6.512 -6.868 1.00 80.81 101 LYS A C 1
ATOM 819 O O . LYS A 1 101 ? 8.576 6.201 -6.177 1.00 80.81 101 LYS A O 1
ATOM 824 N N . GLY A 1 102 ? 10.754 5.965 -6.708 1.00 78.12 102 GLY A N 1
ATOM 825 C CA . GLY A 1 102 ? 11.068 5.016 -5.638 1.00 78.12 102 GLY A CA 1
ATOM 826 C C . GLY A 1 102 ? 10.945 5.658 -4.258 1.00 78.12 102 GLY A C 1
ATOM 827 O O . GLY A 1 102 ? 10.257 5.120 -3.393 1.00 78.12 102 GLY A O 1
ATOM 828 N N . SER A 1 103 ? 11.524 6.847 -4.086 1.00 83.56 103 SER A N 1
ATOM 829 C CA . SER A 1 103 ? 11.478 7.612 -2.839 1.00 83.56 103 SER A CA 1
ATOM 830 C C . SER A 1 103 ? 10.055 8.021 -2.465 1.00 83.56 103 SER A C 1
ATOM 832 O O . SER A 1 103 ? 9.667 7.857 -1.311 1.00 83.56 103 SER A O 1
ATOM 834 N N . VAL A 1 104 ? 9.240 8.474 -3.430 1.00 86.31 104 VAL A N 1
ATOM 835 C CA . VAL A 1 104 ? 7.820 8.793 -3.172 1.00 86.31 104 VAL A CA 1
ATOM 836 C C . VAL A 1 104 ? 7.070 7.560 -2.694 1.00 86.31 104 VAL A C 1
ATOM 838 O O . VAL A 1 104 ? 6.423 7.606 -1.651 1.00 86.31 104 VAL A O 1
ATOM 841 N N . SER A 1 105 ? 7.180 6.446 -3.423 1.00 87.00 105 SER A N 1
ATOM 842 C CA . SER A 1 105 ? 6.497 5.205 -3.050 1.00 87.00 105 SER A CA 1
ATOM 843 C C . SER A 1 105 ? 6.911 4.723 -1.657 1.00 87.00 105 SER A C 1
ATOM 845 O O . SER A 1 105 ? 6.054 4.373 -0.840 1.00 87.00 105 SER A O 1
ATOM 847 N N . PHE A 1 106 ? 8.209 4.774 -1.345 1.00 84.81 106 PHE A N 1
ATOM 848 C CA . PHE A 1 106 ? 8.732 4.375 -0.044 1.00 84.81 106 PHE A CA 1
ATOM 849 C C . PHE A 1 106 ? 8.200 5.264 1.088 1.00 84.81 106 PHE A C 1
ATOM 851 O O . PHE A 1 106 ? 7.610 4.755 2.041 1.00 84.81 106 PHE A O 1
ATOM 858 N N . VAL A 1 107 ? 8.327 6.589 0.961 1.00 88.81 107 VAL A N 1
ATOM 859 C CA . VAL A 1 107 ? 7.864 7.548 1.978 1.00 88.81 107 VAL A CA 1
ATOM 860 C C . VAL A 1 107 ? 6.359 7.422 2.203 1.00 88.81 107 VAL A C 1
ATOM 862 O O . VAL A 1 107 ? 5.913 7.352 3.348 1.00 88.81 107 VAL A O 1
ATOM 865 N N . PHE A 1 108 ? 5.564 7.320 1.136 1.00 89.75 108 PHE A N 1
ATOM 866 C CA . PHE A 1 108 ? 4.114 7.159 1.255 1.00 89.75 108 PHE A CA 1
ATOM 867 C C . PHE A 1 108 ? 3.709 5.812 1.847 1.00 89.75 108 PHE A C 1
ATOM 869 O O . PHE A 1 108 ? 2.722 5.755 2.578 1.00 89.75 108 PHE A O 1
ATOM 876 N N . SER A 1 109 ? 4.466 4.745 1.588 1.00 87.12 109 SER A N 1
ATOM 877 C CA . SER A 1 109 ? 4.238 3.438 2.213 1.00 87.12 109 SER A CA 1
ATOM 878 C C . SER A 1 109 ? 4.526 3.474 3.717 1.00 87.12 109 SER A C 1
ATOM 880 O O . SER A 1 109 ? 3.748 2.933 4.503 1.00 87.12 109 SER A O 1
ATOM 882 N N . VAL A 1 110 ? 5.595 4.160 4.137 1.00 88.62 110 VAL A N 1
ATOM 883 C CA . VAL A 1 110 ? 5.924 4.359 5.559 1.00 88.62 110 VAL A CA 1
ATOM 884 C C . VAL A 1 110 ? 4.867 5.225 6.247 1.00 88.62 110 VAL A C 1
ATOM 886 O O . VAL A 1 110 ? 4.352 4.844 7.298 1.00 88.62 110 VAL A O 1
ATOM 889 N N . LEU A 1 111 ? 4.478 6.351 5.641 1.00 91.31 111 LEU A N 1
ATOM 890 C CA . LEU A 1 111 ? 3.414 7.213 6.166 1.00 91.31 111 LEU A CA 1
ATOM 891 C C . LEU A 1 111 ? 2.080 6.470 6.261 1.00 91.31 111 LEU A C 1
ATOM 893 O O . LEU A 1 111 ? 1.398 6.560 7.281 1.00 91.31 111 LEU A O 1
ATOM 897 N N . PHE A 1 112 ? 1.729 5.695 5.233 1.00 91.69 112 PHE A N 1
ATOM 898 C CA . PHE A 1 112 ? 0.536 4.856 5.237 1.00 91.69 112 PHE A CA 1
ATOM 899 C C . PHE A 1 112 ? 0.530 3.888 6.422 1.00 91.69 112 PHE A C 1
ATOM 901 O O . PHE A 1 112 ? -0.494 3.753 7.096 1.00 91.69 112 PHE A O 1
ATOM 908 N N . LEU A 1 113 ? 1.668 3.240 6.690 1.00 90.81 113 LEU A N 1
ATOM 909 C CA . LEU A 1 113 ? 1.826 2.323 7.812 1.00 90.81 113 LEU A CA 1
ATOM 910 C C . LEU A 1 113 ? 1.629 3.060 9.140 1.00 90.81 113 LEU A C 1
ATOM 912 O O . LEU A 1 113 ? 0.776 2.652 9.926 1.00 90.81 113 LEU A O 1
ATOM 916 N N . LEU A 1 114 ? 2.343 4.167 9.367 1.00 92.69 114 LEU A N 1
ATOM 917 C CA . LEU A 1 114 ? 2.267 4.942 10.611 1.00 92.69 114 LEU A CA 1
ATOM 918 C C . LEU A 1 114 ? 0.850 5.455 10.888 1.00 92.69 114 LEU A C 1
ATOM 920 O O . LEU A 1 114 ? 0.308 5.234 11.971 1.00 92.69 114 LEU A O 1
ATOM 924 N N . ILE A 1 115 ? 0.218 6.093 9.900 1.00 92.19 115 ILE A N 1
ATOM 925 C CA . ILE A 1 115 ? -1.126 6.663 10.049 1.00 92.19 115 ILE A CA 1
ATOM 926 C C . ILE A 1 115 ? -2.156 5.553 10.269 1.00 92.19 115 ILE A C 1
ATOM 928 O O . ILE A 1 115 ? -3.011 5.670 11.150 1.00 92.19 115 ILE A O 1
ATOM 932 N N . SER A 1 116 ? -2.056 4.447 9.526 1.00 90.88 116 SER A N 1
ATOM 933 C CA . SER A 1 116 ? -2.930 3.290 9.734 1.00 90.88 116 SER A CA 1
ATOM 934 C C . SER A 1 116 ? -2.821 2.751 11.155 1.00 90.88 116 SER A C 1
ATOM 936 O O . SER A 1 116 ? -3.839 2.476 11.787 1.00 90.88 116 SER A O 1
ATOM 938 N N . LEU A 1 117 ? -1.599 2.631 11.671 1.00 90.62 117 LEU A N 1
ATOM 939 C CA . LEU A 1 117 ? -1.328 2.096 12.999 1.00 90.62 117 LEU A CA 1
ATOM 940 C C . LEU A 1 117 ? -1.897 3.020 14.090 1.00 90.62 117 LEU A C 1
ATOM 942 O O . LEU A 1 117 ? -2.570 2.542 15.002 1.00 90.62 117 LEU A O 1
ATOM 946 N N . ILE A 1 118 ? -1.751 4.342 13.940 1.00 91.81 118 ILE A N 1
ATOM 947 C CA . ILE A 1 118 ? -2.361 5.344 14.832 1.00 91.81 118 ILE A CA 1
ATOM 948 C C . ILE A 1 118 ? -3.892 5.225 14.835 1.00 91.81 118 ILE A C 1
ATOM 950 O O . ILE A 1 118 ? -4.507 5.174 15.904 1.00 91.81 118 ILE A O 1
ATOM 954 N N . ILE A 1 119 ? -4.530 5.146 13.661 1.00 89.62 119 ILE A N 1
ATOM 955 C CA . ILE A 1 119 ? -5.994 5.006 13.548 1.00 89.62 119 ILE A CA 1
ATOM 956 C C . ILE A 1 119 ? -6.462 3.719 14.233 1.00 89.62 119 ILE A C 1
ATOM 958 O O . ILE A 1 119 ? -7.440 3.727 14.984 1.00 89.62 119 ILE A O 1
ATOM 962 N N . ILE A 1 120 ? -5.755 2.616 13.990 1.00 88.94 120 ILE A N 1
ATOM 963 C CA . ILE A 1 120 ? -6.085 1.308 14.549 1.00 88.94 120 ILE A CA 1
ATOM 964 C C . ILE A 1 120 ? -5.947 1.317 16.074 1.00 88.94 120 ILE A C 1
ATOM 966 O O . ILE A 1 120 ? -6.888 0.918 16.756 1.00 88.94 120 ILE A O 1
ATOM 970 N N . ILE A 1 121 ? -4.830 1.805 16.626 1.00 89.50 121 ILE A N 1
ATOM 971 C CA . ILE A 1 121 ? -4.606 1.851 18.080 1.00 89.50 121 ILE A CA 1
ATOM 972 C C . ILE A 1 121 ? -5.643 2.742 18.762 1.00 89.50 121 ILE A C 1
ATOM 974 O O . ILE A 1 121 ? -6.309 2.302 19.699 1.00 89.50 121 ILE A O 1
A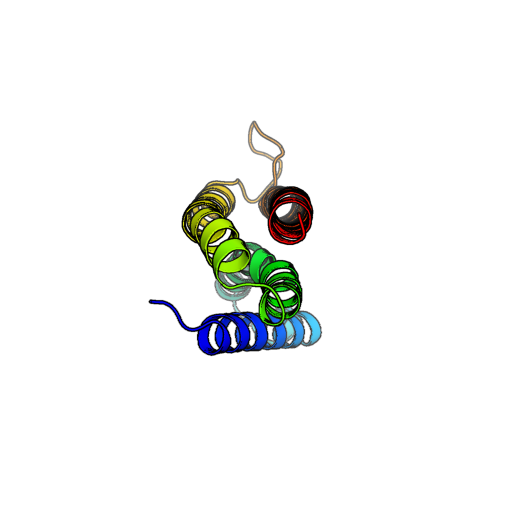TOM 978 N N . THR A 1 122 ? -5.814 3.978 18.287 1.00 89.81 122 THR A N 1
ATOM 979 C CA . THR A 1 122 ? -6.715 4.953 18.925 1.00 89.81 122 THR A CA 1
ATOM 980 C C . THR A 1 122 ? -8.158 4.456 18.951 1.00 89.81 122 THR A C 1
ATOM 982 O O . THR A 1 122 ? -8.839 4.565 19.973 1.00 89.81 122 THR A O 1
ATOM 985 N N . LYS A 1 123 ? -8.631 3.846 17.857 1.00 88.62 123 LYS A N 1
ATOM 986 C CA . LYS A 1 123 ? -9.991 3.299 17.788 1.00 88.62 123 LYS A CA 1
ATOM 987 C C . LYS A 1 123 ? -10.143 1.959 18.493 1.00 88.62 123 LYS A C 1
ATOM 989 O O . LYS A 1 123 ? -11.194 1.726 19.079 1.00 88.62 123 LYS A O 1
ATOM 994 N N . SER A 1 124 ? -9.114 1.117 18.504 1.00 85.12 124 SER A N 1
ATOM 995 C CA . SER A 1 124 ? -9.117 -0.128 19.277 1.00 85.12 124 SER A CA 1
ATOM 996 C C . SER A 1 124 ? -9.221 0.148 20.782 1.00 85.12 124 SER A C 1
ATOM 998 O O . SER A 1 124 ? -10.042 -0.463 21.462 1.00 85.12 124 SER A O 1
ATOM 1000 N N . LEU A 1 125 ? -8.475 1.134 21.295 1.00 85.88 125 LEU A N 1
ATOM 1001 C CA . LEU A 1 125 ? -8.545 1.550 22.701 1.00 85.88 125 LEU A CA 1
ATOM 1002 C C . LEU A 1 125 ? -9.900 2.175 23.056 1.00 85.88 125 LEU A C 1
ATOM 1004 O O . LEU A 1 125 ? -10.479 1.835 24.082 1.00 85.88 125 LEU A O 1
ATOM 1008 N N . SER A 1 126 ? -10.435 3.037 22.187 1.00 82.00 126 SER A N 1
ATOM 1009 C CA . SER A 1 126 ? -11.753 3.653 22.390 1.00 82.00 126 SER A CA 1
ATOM 1010 C C . SER A 1 126 ? -12.914 2.657 22.324 1.00 82.00 126 SER A C 1
ATOM 1012 O O . SER A 1 126 ? -13.973 2.970 22.845 1.00 82.00 126 SER A O 1
ATOM 1014 N N . SER A 1 127 ? -12.750 1.509 21.660 1.00 73.06 127 SER A N 1
ATOM 1015 C CA . SER A 1 127 ? -13.790 0.475 21.548 1.00 73.06 127 SER A CA 1
ATOM 1016 C C . SER A 1 127 ? -13.802 -0.505 22.725 1.00 73.06 127 SER A C 1
ATOM 1018 O O . SER A 1 127 ? -14.762 -1.258 22.855 1.00 73.06 127 SER A O 1
ATOM 1020 N N . LYS A 1 128 ? -12.727 -0.562 23.522 1.00 61.38 128 LYS A N 1
ATOM 1021 C CA . LYS A 1 128 ? -12.636 -1.405 24.728 1.00 61.38 128 LYS A CA 1
ATOM 1022 C C . LYS A 1 128 ? -13.162 -0.713 25.988 1.00 61.38 128 LYS A C 1
ATOM 1024 O O . LYS A 1 128 ? -13.310 -1.382 27.006 1.00 61.38 128 LYS A O 1
ATOM 1029 N N . LYS A 1 129 ? -13.346 0.603 25.926 1.00 53.19 129 LYS A N 1
ATOM 1030 C CA . LYS A 1 129 ? -13.842 1.444 27.013 1.00 53.19 129 LYS A CA 1
ATOM 1031 C C . LYS A 1 129 ? -15.349 1.605 26.881 1.00 53.19 129 LYS A C 1
ATOM 1033 O O . LYS A 1 129 ? -16.006 1.622 27.938 1.00 53.19 129 LYS A O 1
#

pLDDT: mean 81.92, std 9.63, range [52.5, 92.69]

Secondary structure (DSSP, 8-state):
---HHHHHHHHHHHHHHHHHHHHH-HHHHTTT-HHHHHHHHHHHHHHTTHHHHHHHHHHHHTS-HHHHHHHHHHHHHHHHHHHHHHHHS-SSTTSSS---HHHHHHHHHHHHHHHHHHHHHHHHHHHH-

Radius of gyration: 16.75 Å; chains: 1; bounding box: 38×34×52 Å

Sequence (129 aa):
MINKKITLLISGVISILLLSINYLGTYETCYFSGICAEILATILRTLYIFIPLSILSLLTYNMADQVYRIWFKFIRIWIPLTIFLVVLSPKYSNSLIPIEKGSVSFVFSVLFLLISLIIIITKSLSSKK

Organism: NCBI:txid1802751

Foldseek 3Di:
DDDLVVQLVVLVVLLVVLVVDVVCPLCNVCVDDPVSSVVVVLVSLLSVLSNLSNVLSVVCNPPDPVLVVVLVVVCVVLSVVLSVVLVPADCQCPDPDNQHSNNSSVVSSVVNNVVSVVSNVVVRVVVVD